Protein AF-A0A9P6QUI7-F1 (afdb_monomer_lite)

Radius of gyration: 19.32 Å; chains: 1; bounding box: 44×49×48 Å

Secondary structure (DSSP, 8-state):
---------HHHH-GGG-EEEE-S---HHHHHHHHIIIIIS--EEEEE-S-TTS---TT-SS-SEEEEHHHHHHHHHHTT---SSPPPSSSS--EEEEE--B-TT-SSBGGG-TTTT--SEEEPPPHHHHH-HHHHHHHHHHHH--

pLDDT: mean 81.82, std 9.97, range [43.91, 94.5]

Sequence (146 aa):
SQVDTVKTFPWTNNANNIRVITDGRSGSATGMTTYLLTSEHNVEAFVVGGTAGEVMSMFSFAGASVLALSDIQQTYKGLGAVSPMRDVPFASTIRFSWLEVYARNSTIPLEYDAEKFKPKHHLNYSLENSFDRLAMWKEVAALSWK

Organism: NCBI:txid64522

Structure (mmCIF, N/CA/C/O backbone):
data_AF-A0A9P6QUI7-F1
#
_entry.id   AF-A0A9P6QUI7-F1
#
loop_
_atom_site.group_PDB
_atom_site.id
_atom_site.type_symbol
_atom_site.label_atom_id
_atom_site.label_alt_id
_atom_site.label_comp_id
_atom_site.label_asym_id
_atom_site.label_entity_id
_atom_site.label_seq_id
_atom_site.pdbx_PDB_ins_code
_atom_site.Cartn_x
_atom_site.Cartn_y
_atom_site.Cartn_z
_atom_site.occupancy
_atom_site.B_iso_or_equiv
_atom_site.auth_seq_id
_atom_site.auth_comp_id
_atom_site.auth_asym_id
_atom_site.auth_atom_id
_atom_site.pdbx_PDB_model_num
ATOM 1 N N . SER A 1 1 ? -27.269 -27.249 -21.029 1.00 46.00 1 SER A N 1
ATOM 2 C CA . SER A 1 1 ? -26.470 -27.148 -19.795 1.00 46.00 1 SER A CA 1
ATOM 3 C C . SER A 1 1 ? -26.056 -25.700 -19.632 1.00 46.00 1 SER A C 1
ATOM 5 O O . SER A 1 1 ? -25.366 -25.176 -20.497 1.00 46.00 1 SER A O 1
ATOM 7 N N . GLN A 1 2 ? -26.550 -25.011 -18.601 1.00 43.91 2 GLN A N 1
ATOM 8 C CA . GLN A 1 2 ? -26.003 -23.702 -18.248 1.00 43.91 2 GLN A CA 1
ATOM 9 C C . GLN A 1 2 ? -24.610 -23.949 -17.674 1.00 43.91 2 GLN A C 1
ATOM 11 O O . GLN A 1 2 ? -24.466 -24.619 -16.657 1.00 43.91 2 GLN A O 1
ATOM 16 N N . VAL A 1 3 ? -23.584 -23.505 -18.394 1.00 47.00 3 VAL A N 1
ATOM 17 C CA . VAL A 1 3 ? -22.243 -23.402 -17.830 1.00 47.00 3 VAL A CA 1
ATOM 18 C C . VAL A 1 3 ? -22.316 -22.218 -16.880 1.00 47.00 3 VAL A C 1
ATOM 20 O O . VAL A 1 3 ? -22.353 -21.074 -17.329 1.00 47.00 3 VAL A O 1
ATOM 23 N N . ASP A 1 4 ? -22.401 -22.498 -15.583 1.00 47.06 4 ASP A N 1
ATOM 24 C CA . ASP A 1 4 ? -22.117 -21.513 -14.549 1.00 47.06 4 ASP A CA 1
ATOM 25 C C . ASP A 1 4 ? -20.673 -21.051 -14.751 1.00 47.06 4 ASP A C 1
ATOM 27 O O . ASP A 1 4 ? -19.716 -21.654 -14.264 1.00 47.06 4 ASP A O 1
ATOM 31 N N . THR A 1 5 ? -20.486 -19.985 -15.528 1.00 54.03 5 THR A N 1
ATOM 32 C CA . THR A 1 5 ? -19.247 -19.219 -15.494 1.00 54.03 5 THR A CA 1
ATOM 33 C C . THR A 1 5 ? -19.151 -18.641 -14.095 1.00 54.03 5 THR A C 1
ATOM 35 O O . THR A 1 5 ? -19.731 -17.590 -13.811 1.00 54.03 5 THR A O 1
ATOM 38 N N . VAL A 1 6 ? -18.437 -19.336 -13.208 1.00 59.00 6 VAL A N 1
ATOM 39 C CA . VAL A 1 6 ? -17.905 -18.738 -11.988 1.00 59.00 6 VAL A CA 1
ATOM 40 C C . VAL A 1 6 ? -17.223 -17.456 -12.445 1.00 59.00 6 VAL A C 1
ATOM 42 O O . VAL A 1 6 ? -16.258 -17.507 -13.208 1.00 59.00 6 VAL A O 1
ATOM 45 N N . LYS A 1 7 ? -17.781 -16.298 -12.076 1.00 57.28 7 LYS A N 1
ATOM 46 C CA . LYS A 1 7 ? -17.181 -15.002 -12.391 1.00 57.28 7 LYS A CA 1
ATOM 47 C C . LYS A 1 7 ? -15.845 -14.946 -11.662 1.00 57.28 7 LYS A C 1
ATOM 49 O O . LYS A 1 7 ? -15.787 -14.586 -10.492 1.00 57.28 7 LYS A O 1
ATOM 54 N N . THR A 1 8 ? -14.779 -15.358 -12.333 1.00 73.50 8 THR A N 1
ATOM 55 C CA . THR A 1 8 ? -13.423 -15.232 -11.814 1.00 73.50 8 THR A CA 1
ATOM 56 C C . THR A 1 8 ? -13.071 -13.757 -11.833 1.00 73.50 8 THR A C 1
ATOM 58 O O . THR A 1 8 ? -13.227 -13.102 -12.868 1.00 73.50 8 THR A O 1
ATOM 61 N N . PHE A 1 9 ? -12.618 -13.220 -10.706 1.00 80.75 9 PHE A N 1
ATOM 62 C CA . PHE A 1 9 ? -12.183 -11.834 -10.670 1.00 80.75 9 PHE A CA 1
ATOM 63 C C . PHE A 1 9 ? -11.000 -11.620 -11.634 1.00 80.75 9 PHE A C 1
ATOM 65 O O . PHE A 1 9 ? -10.206 -12.544 -11.838 1.00 80.75 9 PHE A O 1
ATOM 72 N N . PRO A 1 10 ? -10.840 -10.422 -12.230 1.00 80.19 10 PRO A N 1
ATOM 73 C CA . PRO A 1 10 ? -9.760 -10.156 -13.184 1.00 80.19 10 PRO A CA 1
ATOM 74 C C . PRO A 1 10 ? -8.365 -10.491 -12.640 1.00 80.19 10 PRO A C 1
ATOM 76 O O . PRO A 1 10 ? -7.532 -11.026 -13.367 1.00 80.19 10 PRO A O 1
ATOM 79 N N . TRP A 1 11 ? -8.132 -10.251 -11.348 1.00 84.00 11 TRP A N 1
ATOM 80 C CA . TRP A 1 11 ? -6.866 -10.546 -10.672 1.00 84.00 11 TRP A CA 1
ATOM 81 C C . TRP A 1 11 ? -6.619 -12.034 -10.411 1.00 84.00 11 TRP A C 1
ATOM 83 O O . TRP A 1 11 ? -5.489 -12.407 -10.130 1.00 84.00 11 TRP A O 1
ATOM 93 N N . THR A 1 12 ? -7.630 -12.897 -10.533 1.00 80.25 12 THR A N 1
ATOM 94 C CA . THR A 1 12 ? -7.466 -14.344 -10.330 1.00 80.25 12 THR A CA 1
ATOM 95 C C . THR A 1 12 ? -6.763 -15.014 -11.512 1.00 80.25 12 THR A C 1
ATOM 97 O O . THR A 1 12 ? -5.942 -15.897 -11.304 1.00 80.25 12 THR A O 1
ATOM 100 N N . ASN A 1 13 ? -7.053 -14.581 -12.745 1.00 80.31 13 ASN A N 1
ATOM 101 C CA . ASN A 1 13 ? -6.523 -15.205 -13.967 1.00 80.31 13 ASN A CA 1
ATOM 102 C C . ASN A 1 13 ? -5.594 -14.288 -14.775 1.00 80.31 13 ASN A C 1
ATOM 104 O O . ASN A 1 13 ? -4.876 -14.765 -15.646 1.00 80.31 13 ASN A O 1
ATOM 108 N N . ASN A 1 14 ? -5.599 -12.980 -14.500 1.00 84.19 14 ASN A N 1
ATOM 109 C CA . ASN A 1 14 ? -4.830 -11.985 -15.247 1.00 84.19 14 ASN A CA 1
ATOM 110 C C . ASN A 1 14 ? -4.035 -11.060 -14.313 1.00 84.19 14 ASN A C 1
ATOM 112 O O . ASN A 1 14 ? -3.948 -9.860 -14.568 1.00 84.19 14 ASN A O 1
ATOM 116 N N . ALA A 1 15 ? -3.454 -11.591 -13.232 1.00 86.00 15 ALA A N 1
ATOM 117 C CA . ALA A 1 15 ? -2.647 -10.805 -12.290 1.00 86.00 15 ALA A CA 1
ATOM 118 C C . ALA A 1 15 ? -1.537 -10.000 -12.992 1.00 86.00 15 ALA A C 1
ATOM 120 O O . ALA A 1 15 ? -1.341 -8.822 -12.703 1.00 86.00 15 ALA A O 1
ATOM 121 N N . ASN A 1 16 ? -0.906 -10.592 -14.013 1.00 87.25 16 ASN A N 1
ATOM 122 C CA . ASN A 1 16 ? 0.120 -9.945 -14.836 1.00 87.25 16 ASN A CA 1
ATOM 123 C C . ASN A 1 16 ? -0.386 -8.739 -15.641 1.00 87.25 16 ASN A C 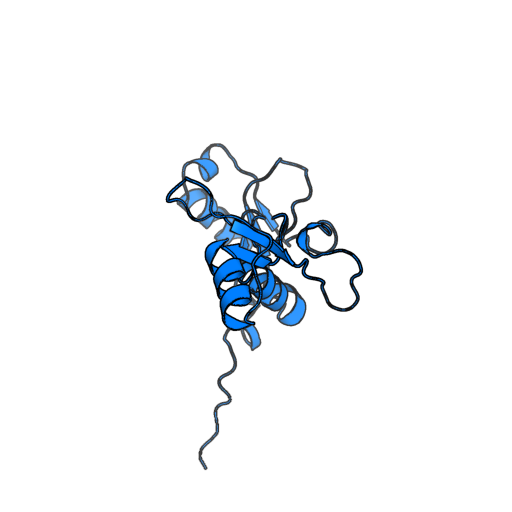1
ATOM 125 O O . ASN A 1 16 ? 0.442 -7.972 -16.126 1.00 87.25 16 ASN A O 1
ATOM 129 N N . ASN A 1 17 ? -1.701 -8.530 -15.747 1.00 87.19 17 ASN A N 1
ATOM 130 C CA . ASN A 1 17 ? -2.286 -7.373 -16.424 1.00 87.19 17 ASN A CA 1
ATOM 131 C C . ASN A 1 17 ? -2.713 -6.254 -15.463 1.00 87.19 17 ASN A C 1
ATOM 133 O O . ASN A 1 17 ? -3.229 -5.227 -15.900 1.00 87.19 17 ASN A O 1
ATOM 137 N N . ILE A 1 18 ? -2.540 -6.457 -14.158 1.00 89.69 18 ILE A N 1
ATOM 138 C CA . ILE A 1 18 ? -2.947 -5.518 -13.117 1.00 89.69 18 ILE A CA 1
ATOM 139 C C . ILE A 1 18 ? -1.691 -5.027 -12.411 1.00 89.69 18 ILE A C 1
ATOM 141 O O . ILE A 1 18 ? -0.750 -5.788 -12.190 1.00 89.69 18 ILE A O 1
ATOM 145 N N . ARG A 1 19 ? -1.668 -3.744 -12.061 1.00 90.56 19 ARG A N 1
ATOM 146 C CA . ARG A 1 19 ? -0.614 -3.141 -11.248 1.00 90.56 19 ARG A CA 1
ATOM 147 C C . ARG A 1 19 ? -1.250 -2.373 -10.107 1.00 90.56 19 ARG A C 1
ATOM 149 O O . ARG A 1 19 ? -2.198 -1.621 -10.328 1.00 90.56 19 ARG A O 1
ATOM 156 N N . VAL A 1 20 ? -0.729 -2.564 -8.902 1.00 91.31 20 VAL A N 1
ATOM 157 C CA . VAL A 1 20 ? -1.044 -1.697 -7.766 1.00 91.31 20 VAL A CA 1
ATOM 158 C C . VAL A 1 20 ? -0.043 -0.555 -7.757 1.00 91.31 20 VAL A C 1
ATOM 160 O O . VAL A 1 20 ? 1.154 -0.783 -7.889 1.00 91.31 20 VAL A O 1
ATOM 163 N N . ILE A 1 21 ? -0.527 0.672 -7.599 1.00 90.06 21 ILE A N 1
ATOM 164 C CA . ILE A 1 21 ? 0.316 1.861 -7.477 1.00 90.06 21 ILE A CA 1
ATOM 165 C C . ILE A 1 21 ? -0.078 2.564 -6.186 1.00 90.06 21 ILE A C 1
ATOM 167 O O . ILE A 1 21 ? -1.253 2.858 -5.975 1.00 90.06 21 ILE A O 1
ATOM 171 N N . THR A 1 22 ? 0.899 2.797 -5.319 1.00 87.56 22 THR A N 1
ATOM 172 C CA . THR A 1 22 ? 0.713 3.407 -3.996 1.00 87.56 22 THR A CA 1
ATOM 173 C C . THR A 1 22 ? 1.819 4.428 -3.736 1.00 87.56 22 THR A C 1
ATOM 175 O O . THR A 1 22 ? 2.899 4.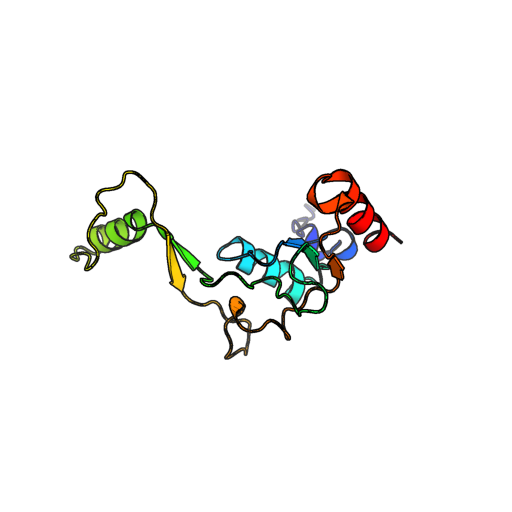335 -4.305 1.00 87.56 22 THR A O 1
ATOM 178 N N . ASP A 1 23 ? 1.574 5.414 -2.883 1.00 84.00 23 ASP A N 1
ATOM 179 C CA . ASP A 1 23 ? 2.587 6.347 -2.360 1.00 84.00 23 ASP A CA 1
ATOM 180 C C . ASP A 1 23 ? 3.049 5.942 -0.946 1.00 84.00 23 ASP A C 1
ATOM 182 O O . ASP A 1 23 ? 3.543 6.754 -0.167 1.00 84.00 23 ASP A O 1
ATOM 186 N N . GLY A 1 24 ? 2.800 4.679 -0.586 1.00 81.25 24 GLY A N 1
ATOM 187 C CA . GLY A 1 24 ? 3.036 4.137 0.748 1.00 81.25 24 GLY A CA 1
ATOM 188 C C . GLY A 1 24 ? 1.961 4.519 1.764 1.00 81.25 24 GLY A C 1
ATOM 189 O O . GLY A 1 24 ? 2.060 4.117 2.918 1.00 81.25 24 GLY A O 1
ATOM 190 N N . ARG A 1 25 ? 0.904 5.249 1.374 1.00 80.75 25 ARG A N 1
ATOM 191 C CA . ARG A 1 25 ? -0.167 5.667 2.295 1.00 80.75 25 ARG A CA 1
ATOM 192 C C . ARG A 1 25 ? -1.428 4.801 2.227 1.00 80.75 25 ARG A C 1
ATOM 194 O O . ARG A 1 25 ? -2.495 5.218 2.678 1.00 80.75 25 ARG A O 1
ATOM 201 N N . SER A 1 26 ? -1.333 3.593 1.672 1.00 79.81 26 SER A N 1
ATOM 202 C CA . SER A 1 26 ? -2.470 2.669 1.584 1.00 79.81 26 SER A CA 1
ATOM 203 C C . SER A 1 26 ? -2.817 2.078 2.956 1.00 79.81 26 SER A C 1
ATOM 205 O O . SER A 1 26 ? -2.329 1.013 3.320 1.00 79.81 26 SER A O 1
ATOM 207 N N . GLY A 1 27 ? -3.682 2.761 3.708 1.00 80.19 27 GLY A N 1
ATOM 208 C CA . GLY A 1 27 ? -4.292 2.257 4.945 1.00 80.19 27 GLY A CA 1
ATOM 209 C C . GLY A 1 27 ? -5.718 1.729 4.740 1.00 80.19 27 GLY A C 1
ATOM 210 O O . GLY A 1 27 ? -6.286 1.832 3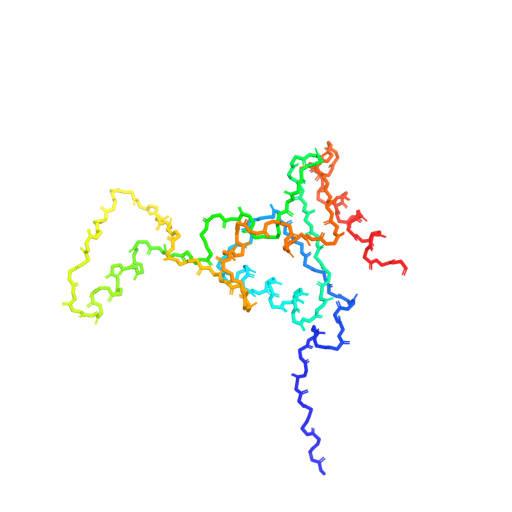.649 1.00 80.19 27 GLY A O 1
ATOM 211 N N . SER A 1 28 ? -6.332 1.190 5.797 1.00 78.94 28 SER A N 1
ATOM 212 C CA . SER A 1 28 ? -7.744 0.764 5.806 1.00 78.94 28 SER A CA 1
ATOM 213 C C . SER A 1 28 ? -8.105 -0.164 4.646 1.00 78.94 28 SER A C 1
ATOM 215 O O . SER A 1 28 ? -7.351 -1.080 4.314 1.00 78.94 28 SER A O 1
ATOM 217 N N . ALA A 1 29 ? -9.275 0.037 4.040 1.00 81.31 29 ALA A N 1
ATOM 218 C CA . ALA A 1 29 ? -9.751 -0.761 2.917 1.00 81.31 29 ALA A CA 1
ATOM 219 C C . ALA A 1 29 ? -8.735 -0.827 1.766 1.00 81.31 29 ALA A C 1
ATOM 221 O O . ALA A 1 29 ? -8.578 -1.885 1.153 1.00 81.31 29 ALA A O 1
ATOM 222 N N . THR A 1 30 ? -8.004 0.261 1.508 1.00 84.81 30 THR A N 1
ATOM 223 C CA . THR A 1 30 ? -6.963 0.299 0.475 1.00 84.81 30 THR A CA 1
ATOM 224 C C . THR A 1 30 ? -5.796 -0.614 0.838 1.00 84.81 30 THR A C 1
ATOM 226 O O . THR A 1 30 ? -5.368 -1.403 0.004 1.00 84.81 30 THR A O 1
ATOM 229 N N . GLY A 1 31 ? -5.329 -0.577 2.089 1.00 84.56 31 GLY A N 1
ATOM 230 C CA . GLY A 1 31 ? -4.281 -1.474 2.582 1.00 84.56 31 GLY A CA 1
ATOM 231 C C . GLY A 1 31 ? -4.689 -2.947 2.503 1.00 84.56 31 GLY A C 1
ATOM 232 O O . GLY A 1 31 ? -3.963 -3.763 1.943 1.00 84.56 31 GLY A O 1
ATOM 233 N N . MET A 1 32 ? -5.899 -3.287 2.959 1.00 85.44 32 MET A N 1
ATOM 234 C CA . MET A 1 32 ? -6.416 -4.662 2.872 1.00 85.44 32 MET A CA 1
ATOM 235 C C . MET A 1 32 ? -6.535 -5.150 1.422 1.00 85.44 32 MET A C 1
ATOM 237 O O . MET A 1 32 ? -6.173 -6.286 1.119 1.00 85.44 32 MET A O 1
ATOM 241 N N . THR A 1 33 ? -7.003 -4.287 0.518 1.00 88.12 33 THR A N 1
ATOM 242 C CA . THR A 1 33 ? -7.131 -4.614 -0.910 1.00 88.12 33 THR A CA 1
ATOM 243 C C . THR A 1 33 ? -5.762 -4.810 -1.551 1.00 88.12 33 THR A C 1
ATOM 245 O O . THR A 1 33 ? -5.553 -5.797 -2.253 1.00 88.12 33 THR A O 1
ATOM 248 N N . THR A 1 34 ? -4.816 -3.909 -1.283 1.00 89.50 34 THR A N 1
ATOM 249 C CA . THR A 1 34 ? -3.444 -4.018 -1.780 1.00 89.50 34 THR A CA 1
ATOM 250 C C . THR A 1 34 ? -2.789 -5.301 -1.279 1.00 89.50 34 THR A C 1
ATOM 252 O O . THR A 1 34 ? -2.290 -6.058 -2.102 1.00 89.50 34 THR A O 1
ATOM 255 N N . TYR A 1 35 ? -2.885 -5.614 0.020 1.00 88.56 35 TYR A N 1
ATOM 256 C CA . TYR A 1 35 ? -2.373 -6.868 0.587 1.00 88.56 35 TYR A CA 1
ATOM 257 C C . TYR A 1 35 ? -2.962 -8.099 -0.107 1.00 88.56 35 TYR A C 1
ATOM 259 O O . TYR A 1 35 ? -2.215 -8.973 -0.540 1.00 88.56 35 TYR A O 1
ATOM 267 N N . LEU A 1 36 ? -4.286 -8.149 -0.279 1.00 89.38 36 LEU A N 1
ATOM 268 C CA . LEU A 1 36 ? -4.952 -9.258 -0.963 1.00 89.38 36 LEU A CA 1
ATOM 269 C C . LEU A 1 36 ? -4.439 -9.426 -2.403 1.00 89.38 36 LEU A C 1
ATOM 271 O O . LEU A 1 36 ? -4.084 -10.529 -2.814 1.00 89.38 36 LEU A O 1
ATOM 275 N N . LEU A 1 37 ? -4.373 -8.339 -3.173 1.00 91.56 37 LEU A N 1
ATOM 276 C CA . LEU A 1 37 ? -3.928 -8.386 -4.566 1.00 91.56 37 LEU A CA 1
ATOM 277 C C . LEU A 1 37 ? -2.461 -8.817 -4.682 1.00 91.56 37 LEU A C 1
ATOM 279 O O . LEU A 1 37 ? -2.131 -9.646 -5.529 1.00 91.56 37 LEU A O 1
ATOM 283 N N . THR A 1 38 ? -1.582 -8.287 -3.835 1.00 90.62 38 THR A N 1
ATOM 284 C CA . THR A 1 38 ? -0.142 -8.539 -3.948 1.00 90.62 38 THR A CA 1
ATOM 285 C C . THR A 1 38 ? 0.264 -9.881 -3.357 1.00 90.62 38 THR A C 1
ATOM 287 O O . THR A 1 38 ? 1.057 -10.595 -3.960 1.00 90.62 38 THR A O 1
ATOM 290 N N . SER A 1 39 ? -0.271 -10.239 -2.186 1.00 86.94 39 SER A N 1
ATOM 291 C CA . SER A 1 39 ? 0.176 -11.413 -1.430 1.00 86.94 39 SER A CA 1
ATOM 292 C C . SER A 1 39 ? -0.579 -12.689 -1.788 1.00 86.94 39 SER A C 1
ATOM 294 O O . SER A 1 39 ? 0.029 -13.753 -1.792 1.00 86.94 39 SER A O 1
ATOM 296 N N . GLU A 1 40 ? -1.870 -12.603 -2.117 1.00 86.38 40 GLU A N 1
ATOM 297 C CA . GLU A 1 40 ? -2.679 -13.790 -2.447 1.00 86.38 40 GLU A CA 1
ATOM 298 C C . GLU A 1 40 ? -2.839 -13.985 -3.962 1.00 86.38 40 GLU A C 1
ATOM 300 O O . GLU A 1 40 ? -3.052 -15.103 -4.432 1.00 86.38 40 GLU A O 1
ATOM 305 N N . HIS A 1 41 ? -2.727 -12.908 -4.746 1.00 89.94 41 HIS A N 1
ATOM 306 C CA . HIS A 1 41 ? -2.948 -12.945 -6.195 1.00 89.94 41 HIS A CA 1
ATOM 307 C C . HIS A 1 41 ? -1.722 -12.569 -7.033 1.00 89.94 41 HIS A C 1
ATOM 309 O O . HIS A 1 41 ? -1.825 -12.532 -8.255 1.00 89.94 41 HIS A O 1
ATOM 315 N N . ASN A 1 42 ? -0.558 -12.349 -6.412 1.00 89.44 42 ASN A N 1
ATOM 316 C CA . ASN A 1 42 ? 0.709 -12.047 -7.092 1.00 89.44 42 ASN A CA 1
ATOM 317 C C . ASN A 1 42 ? 0.639 -10.846 -8.055 1.00 89.44 42 ASN A C 1
ATOM 319 O O . ASN A 1 42 ? 1.386 -10.779 -9.032 1.00 89.44 42 ASN A O 1
ATOM 323 N N . VAL A 1 43 ? -0.261 -9.893 -7.802 1.00 91.75 43 VAL A N 1
ATOM 324 C CA . VAL A 1 43 ? -0.305 -8.633 -8.546 1.00 91.75 43 VAL A CA 1
ATOM 325 C C . VAL A 1 43 ? 0.923 -7.808 -8.178 1.00 91.75 43 VAL A C 1
ATOM 327 O O . VAL A 1 43 ? 1.230 -7.618 -7.003 1.00 91.75 43 VAL A O 1
ATOM 330 N N . GLU A 1 44 ? 1.629 -7.290 -9.179 1.00 92.56 44 GLU A N 1
ATOM 331 C CA . GLU A 1 44 ? 2.815 -6.475 -8.930 1.00 92.56 44 GLU A CA 1
ATOM 332 C C . GLU A 1 44 ? 2.445 -5.090 -8.399 1.00 92.56 44 GLU A C 1
ATOM 334 O O . GLU A 1 44 ? 1.547 -4.418 -8.920 1.00 92.56 44 GLU A O 1
ATOM 339 N N . ALA A 1 45 ? 3.192 -4.646 -7.390 1.00 91.44 45 ALA A N 1
ATOM 340 C CA . ALA A 1 45 ? 3.043 -3.328 -6.802 1.00 91.44 45 ALA A CA 1
ATOM 341 C C . ALA A 1 45 ? 4.225 -2.410 -7.112 1.00 91.44 45 ALA A C 1
ATOM 343 O O . ALA A 1 45 ? 5.396 -2.801 -7.049 1.00 91.44 45 ALA A O 1
ATOM 344 N N . PHE A 1 46 ? 3.866 -1.164 -7.386 1.00 91.19 46 PHE A N 1
ATOM 345 C CA . PHE A 1 46 ? 4.727 -0.017 -7.577 1.00 91.19 46 PHE A CA 1
ATOM 346 C C . PHE A 1 46 ? 4.490 0.941 -6.426 1.00 91.19 46 PHE A C 1
ATOM 348 O O . PHE A 1 46 ? 3.342 1.260 -6.102 1.00 91.19 46 PHE A O 1
ATOM 355 N N . VAL A 1 47 ? 5.574 1.442 -5.852 1.00 88.75 47 VAL A N 1
ATOM 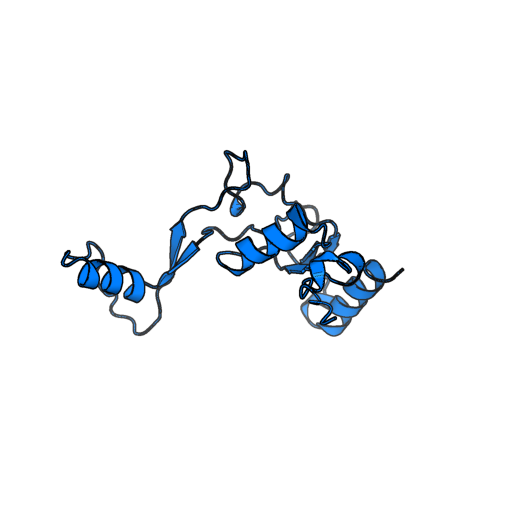356 C CA . VAL A 1 47 ? 5.497 2.594 -4.968 1.00 88.75 47 VAL A CA 1
ATOM 357 C C . VAL A 1 47 ? 6.120 3.810 -5.624 1.00 88.75 47 VAL A C 1
ATOM 359 O O . VAL A 1 47 ? 7.168 3.701 -6.263 1.00 88.75 47 VAL A O 1
ATOM 362 N N . VAL A 1 48 ? 5.462 4.954 -5.480 1.00 87.31 48 VAL A N 1
ATOM 363 C CA . VAL A 1 48 ? 5.914 6.226 -6.038 1.00 87.31 48 VAL A CA 1
ATOM 364 C C . VAL A 1 48 ? 6.221 7.209 -4.918 1.00 87.31 48 VAL A C 1
ATOM 366 O O . VAL A 1 48 ? 5.430 7.390 -3.995 1.00 87.31 48 VAL A O 1
ATOM 369 N N . GLY A 1 49 ? 7.362 7.878 -5.032 1.00 82.31 49 GLY A N 1
ATOM 370 C CA . GLY A 1 49 ? 7.814 8.903 -4.105 1.00 82.31 49 GLY A CA 1
ATOM 371 C C . GLY A 1 49 ? 8.735 8.369 -3.016 1.00 82.31 49 GLY A C 1
ATOM 372 O O . GLY A 1 49 ? 9.513 7.448 -3.252 1.00 82.31 49 GLY A O 1
ATOM 373 N N . GLY A 1 50 ? 8.676 8.986 -1.836 1.00 76.00 50 GLY A N 1
ATOM 374 C CA . GLY A 1 50 ? 9.591 8.699 -0.728 1.00 76.00 50 GLY A CA 1
ATOM 375 C C . GLY A 1 50 ? 11.011 9.235 -0.943 1.00 76.00 50 GLY A C 1
ATOM 376 O O . GLY A 1 50 ? 11.319 9.865 -1.959 1.00 76.00 50 GLY A O 1
ATOM 377 N N . THR A 1 51 ? 11.872 9.008 0.048 1.00 72.69 51 THR A N 1
ATOM 378 C CA . THR A 1 51 ? 13.291 9.373 -0.006 1.00 72.69 51 THR A CA 1
ATOM 379 C C . THR A 1 51 ? 14.051 8.368 -0.867 1.00 72.69 51 THR A C 1
ATOM 381 O O . THR A 1 51 ? 13.922 7.155 -0.692 1.00 72.69 51 THR A O 1
ATOM 384 N N . ALA A 1 52 ? 14.888 8.863 -1.778 1.00 72.94 52 ALA A N 1
ATOM 385 C CA . ALA A 1 52 ? 15.728 7.999 -2.595 1.00 72.94 52 ALA A CA 1
ATOM 386 C C . ALA A 1 52 ? 16.679 7.163 -1.720 1.00 72.94 52 ALA A C 1
ATOM 388 O O . ALA A 1 52 ? 17.438 7.707 -0.921 1.00 72.94 52 ALA A O 1
ATOM 389 N N . GLY A 1 53 ? 16.655 5.841 -1.908 1.00 73.81 53 GLY A N 1
ATOM 390 C CA . GLY A 1 53 ? 17.502 4.895 -1.174 1.00 73.81 53 GLY A CA 1
ATOM 391 C C . GLY A 1 53 ? 16.895 4.366 0.128 1.00 73.81 53 GLY A C 1
ATOM 392 O O . GLY A 1 53 ? 17.456 3.435 0.703 1.00 73.81 53 GLY A O 1
ATOM 393 N N . GLU A 1 54 ? 15.748 4.889 0.565 1.00 77.19 54 GLU A N 1
ATOM 394 C CA . GLU A 1 54 ? 15.014 4.342 1.707 1.00 77.19 54 GLU A CA 1
ATOM 395 C C . GLU A 1 54 ? 14.029 3.258 1.263 1.00 77.19 54 GLU A C 1
ATOM 397 O O . GLU A 1 54 ? 13.431 3.326 0.187 1.00 77.19 54 GLU A O 1
ATOM 402 N N . VAL A 1 55 ? 13.853 2.238 2.105 1.00 77.50 55 VAL A N 1
ATOM 403 C CA . VAL A 1 55 ? 12.828 1.217 1.881 1.00 77.50 55 VAL A CA 1
ATOM 404 C C . VAL A 1 55 ? 11.468 1.817 2.209 1.00 77.50 55 VAL A C 1
ATOM 406 O O . VAL A 1 55 ? 11.248 2.315 3.310 1.00 77.50 55 VAL A O 1
ATOM 409 N N . MET A 1 56 ? 10.545 1.747 1.254 1.00 79.69 56 MET A N 1
ATOM 410 C CA . MET A 1 56 ? 9.173 2.199 1.441 1.00 79.69 56 MET A CA 1
ATOM 411 C C . MET A 1 56 ? 8.217 1.009 1.366 1.00 79.69 56 MET A C 1
ATOM 413 O O . MET A 1 56 ? 8.238 0.252 0.395 1.00 79.69 56 MET A O 1
ATOM 417 N N . SER A 1 57 ? 7.375 0.853 2.391 1.00 84.69 57 SER A N 1
ATOM 418 C CA . SER A 1 57 ? 6.312 -0.155 2.399 1.00 84.69 57 SER A CA 1
ATOM 419 C C . SER A 1 57 ? 5.162 0.282 1.505 1.00 84.69 57 SER A C 1
ATOM 421 O O . SER A 1 57 ? 4.867 1.472 1.382 1.00 84.69 57 SER A O 1
ATOM 423 N N . MET A 1 58 ? 4.413 -0.683 0.977 1.00 86.12 58 MET A N 1
ATOM 424 C CA . MET A 1 58 ? 3.100 -0.399 0.393 1.00 86.12 58 MET A CA 1
ATOM 425 C C . MET A 1 58 ? 2.102 0.167 1.420 1.00 86.12 58 MET A C 1
ATOM 427 O O . MET A 1 58 ? 1.152 0.847 1.022 1.00 86.12 58 MET A O 1
ATOM 431 N N . PHE A 1 59 ? 2.331 -0.097 2.715 1.00 83.00 59 PHE A N 1
ATOM 432 C CA . PHE A 1 59 ? 1.396 0.141 3.820 1.00 83.00 59 PHE A CA 1
ATOM 433 C C . PHE A 1 59 ? 1.879 1.149 4.870 1.00 83.00 59 PHE A C 1
ATOM 435 O O . PHE A 1 59 ? 1.270 1.214 5.928 1.00 83.00 59 PHE A O 1
ATOM 442 N N . SER A 1 60 ? 2.928 1.941 4.621 1.00 69.12 60 SER A N 1
ATOM 443 C CA . SER A 1 60 ? 3.542 2.897 5.574 1.00 69.12 60 SER A CA 1
ATOM 444 C C . SER A 1 60 ? 2.618 4.001 6.150 1.00 69.12 60 SER A C 1
ATOM 446 O O . SER A 1 60 ? 3.095 4.960 6.757 1.00 69.12 60 SER A O 1
ATOM 448 N N . PHE A 1 61 ? 1.298 3.897 5.996 1.00 69.38 61 PHE A N 1
ATOM 449 C CA . PHE A 1 61 ? 0.318 4.699 6.712 1.00 69.38 61 PHE A CA 1
ATOM 450 C C . PHE A 1 61 ? 0.092 4.154 8.127 1.00 69.38 61 PHE A C 1
ATOM 452 O O . PHE A 1 61 ? -0.485 3.082 8.300 1.00 69.38 61 PHE A O 1
ATOM 459 N N . ALA A 1 62 ? 0.470 4.924 9.147 1.00 58.47 62 ALA A N 1
ATOM 460 C CA . ALA A 1 62 ? 0.177 4.574 10.534 1.00 58.47 62 ALA A CA 1
ATOM 461 C C . ALA A 1 62 ? -1.344 4.586 10.787 1.00 58.47 62 ALA A C 1
ATOM 463 O O . ALA A 1 62 ? -1.965 5.647 10.873 1.00 58.47 62 ALA A O 1
ATOM 464 N N . GLY A 1 63 ? -1.946 3.401 10.924 1.00 58.53 63 GLY A N 1
ATOM 465 C CA . GLY A 1 63 ? -3.376 3.241 11.176 1.00 58.53 63 GLY A CA 1
ATOM 466 C C . GLY A 1 63 ? -4.106 2.423 10.143 1.00 58.53 63 GLY A C 1
ATOM 467 O O . GLY A 1 63 ? -4.805 2.958 9.277 1.00 58.53 63 GLY A O 1
ATOM 468 N N . ALA A 1 64 ? -3.983 1.109 10.270 1.00 61.72 64 ALA A N 1
ATOM 469 C CA . ALA A 1 64 ? -4.521 0.189 9.294 1.00 61.72 64 ALA A CA 1
ATOM 470 C C . ALA A 1 64 ? -6.052 0.128 9.229 1.00 61.72 64 ALA A C 1
ATOM 472 O O . ALA A 1 64 ? -6.562 -0.367 8.239 1.00 61.72 64 ALA A O 1
ATOM 473 N N . SER A 1 65 ? -6.807 0.662 10.189 1.00 70.56 65 SER A N 1
ATOM 474 C CA . SER A 1 65 ? -8.241 0.951 10.046 1.00 70.56 65 SER A CA 1
ATOM 475 C C . SER A 1 65 ? -8.528 2.355 10.545 1.00 70.56 65 SER A C 1
ATOM 477 O O . SER A 1 65 ? -8.081 2.717 11.630 1.00 70.56 65 SER A O 1
ATOM 479 N N . VAL A 1 66 ? -9.269 3.144 9.768 1.00 75.75 66 VAL A N 1
ATOM 480 C CA . VAL A 1 66 ? -9.516 4.555 10.067 1.00 75.75 66 VAL A CA 1
ATOM 481 C C . VAL A 1 66 ? -11.008 4.780 10.269 1.00 75.75 66 VAL A C 1
ATOM 483 O O . VAL A 1 66 ? -11.785 4.590 9.335 1.00 75.75 66 VAL A O 1
ATOM 486 N N . LEU A 1 67 ? -11.402 5.228 11.461 1.00 78.31 67 LEU A N 1
ATOM 487 C CA . LEU A 1 67 ? -12.786 5.595 11.780 1.00 78.31 67 LEU A CA 1
ATOM 488 C C . LEU A 1 67 ? -12.914 7.096 12.000 1.00 78.31 67 LEU A C 1
ATOM 490 O O . LEU A 1 67 ? -11.999 7.728 12.536 1.00 78.31 67 LEU A O 1
ATOM 494 N N . ALA A 1 68 ? -14.052 7.668 11.604 1.00 85.94 68 ALA A N 1
ATOM 495 C CA . ALA A 1 68 ? -14.383 9.017 12.027 1.00 85.94 68 ALA A CA 1
ATOM 496 C C . ALA A 1 68 ? -14.851 9.018 13.490 1.00 85.94 68 ALA A C 1
ATOM 498 O O . ALA A 1 68 ? -15.471 8.061 13.958 1.00 85.94 68 ALA A O 1
ATOM 499 N N . LEU A 1 69 ? -14.613 10.122 14.203 1.00 85.38 69 LEU A N 1
ATOM 500 C CA . LEU A 1 69 ? -15.132 10.326 15.560 1.00 85.38 69 LEU A CA 1
ATOM 501 C C . LEU A 1 69 ? -16.649 10.086 15.641 1.00 85.38 69 LEU A C 1
ATOM 503 O O . LEU A 1 69 ? -17.130 9.444 16.573 1.00 85.38 69 LEU A O 1
ATOM 507 N N . SER A 1 70 ? -17.381 10.556 14.628 1.00 86.50 70 SER A N 1
ATOM 508 C CA . SER A 1 70 ? -18.827 10.374 14.502 1.00 86.50 70 SER A CA 1
ATOM 509 C C . SER A 1 70 ? -19.232 8.901 14.464 1.00 86.50 70 SER A C 1
ATOM 511 O O . SER A 1 70 ? -20.219 8.523 15.090 1.00 86.50 70 SER A O 1
ATOM 513 N N . ASP A 1 71 ? -18.455 8.058 13.780 1.00 87.06 71 ASP A N 1
ATOM 514 C CA . ASP A 1 71 ? -18.746 6.627 13.645 1.00 87.06 71 ASP A CA 1
ATOM 515 C C . ASP A 1 71 ? -18.526 5.909 14.982 1.00 87.06 71 ASP A C 1
ATOM 517 O O . ASP A 1 71 ? -19.318 5.051 15.386 1.00 87.06 71 ASP A O 1
ATOM 521 N N . ILE A 1 72 ? -17.480 6.307 15.716 1.00 86.56 72 ILE A N 1
ATOM 522 C CA . ILE A 1 72 ? -17.202 5.803 17.065 1.00 86.56 72 ILE A CA 1
ATOM 523 C C . ILE A 1 72 ? -18.370 6.166 17.988 1.00 86.56 72 ILE A C 1
ATOM 525 O O . ILE A 1 72 ? -18.958 5.293 18.625 1.00 86.56 72 ILE A O 1
ATOM 529 N N . GLN A 1 73 ? -18.775 7.434 18.022 1.00 88.19 73 GLN A N 1
ATOM 530 C CA . GLN A 1 73 ? -19.890 7.883 18.860 1.00 88.19 73 GLN A CA 1
ATOM 531 C C . GLN A 1 73 ? -21.214 7.210 18.490 1.00 88.19 73 GLN A C 1
ATOM 533 O O . GLN A 1 73 ? -21.977 6.826 19.379 1.00 88.19 73 GLN A O 1
ATOM 538 N N . GLN A 1 74 ? -21.481 7.024 17.194 1.00 88.56 74 GLN A N 1
ATOM 539 C CA . GLN A 1 74 ? -22.663 6.310 16.719 1.00 88.56 74 GLN A CA 1
ATOM 540 C C . GLN A 1 74 ? -22.652 4.845 17.169 1.00 88.56 74 GLN A C 1
ATOM 542 O O . GLN A 1 74 ? -23.695 4.331 17.573 1.00 88.56 74 GLN A O 1
ATOM 547 N N . THR A 1 75 ? -21.482 4.201 17.173 1.00 89.31 75 THR A N 1
ATOM 548 C CA . THR A 1 75 ? -21.306 2.837 17.691 1.00 89.31 75 THR A CA 1
ATOM 549 C C . THR A 1 75 ? -21.664 2.767 19.176 1.00 89.31 75 THR A C 1
ATOM 551 O O . THR A 1 75 ? -22.490 1.945 19.567 1.00 89.31 75 THR A O 1
ATOM 554 N N . TYR A 1 76 ? -21.136 3.675 20.005 1.00 92.25 76 TYR A N 1
ATOM 555 C CA . TYR A 1 76 ? -21.481 3.743 21.432 1.00 92.25 76 TYR A CA 1
ATOM 556 C C . TYR A 1 76 ? -22.976 3.994 21.660 1.00 92.25 76 TYR A C 1
ATOM 558 O O . TYR A 1 76 ? -23.603 3.294 22.456 1.00 92.25 76 TYR A O 1
ATOM 566 N N . LYS A 1 77 ? -23.574 4.928 20.908 1.00 90.88 77 LYS A N 1
ATOM 567 C CA . LYS A 1 77 ? -25.016 5.202 20.962 1.00 90.88 77 LYS A CA 1
ATOM 568 C C . LYS A 1 77 ? -25.844 3.963 20.612 1.00 90.88 77 LYS A C 1
ATOM 570 O O . LYS A 1 77 ? -26.819 3.678 21.301 1.00 90.88 77 LYS A O 1
ATOM 575 N N . GLY A 1 78 ? -25.459 3.229 19.567 1.00 92.50 78 GLY A N 1
ATOM 576 C CA . GLY A 1 78 ? -26.120 1.986 19.161 1.00 92.50 78 GLY A CA 1
ATOM 577 C C . GLY A 1 78 ? -26.019 0.878 20.212 1.00 92.50 78 GLY A C 1
ATOM 578 O O . GLY A 1 78 ? -26.955 0.102 20.373 1.00 92.50 78 GLY A O 1
ATOM 579 N N . LEU A 1 79 ? -24.922 0.849 20.971 1.00 94.50 79 LEU A N 1
ATOM 580 C CA . LEU A 1 79 ? -24.702 -0.074 22.088 1.00 94.50 79 LEU A CA 1
ATOM 581 C C . LEU A 1 79 ? -25.356 0.381 23.406 1.00 94.50 79 LEU A C 1
ATOM 583 O O . LEU A 1 79 ? -25.215 -0.301 24.418 1.00 94.50 79 LEU A O 1
ATOM 587 N N . GLY A 1 80 ? -26.043 1.530 23.430 1.00 94.25 80 GLY A N 1
ATOM 588 C CA . GLY A 1 80 ? -26.611 2.098 24.657 1.00 94.25 80 GLY A CA 1
ATOM 589 C C . GLY A 1 80 ? -25.556 2.538 25.682 1.00 94.25 80 GLY A C 1
ATOM 590 O O . GLY A 1 80 ? -25.863 2.654 26.867 1.00 94.25 80 GLY A O 1
ATOM 591 N N . ALA A 1 81 ? -24.318 2.771 25.243 1.00 93.69 81 ALA A N 1
ATOM 592 C CA . ALA A 1 81 ? -23.192 3.158 26.083 1.00 93.69 81 ALA A CA 1
ATOM 593 C C . ALA A 1 81 ? -22.816 4.634 25.876 1.00 93.69 81 ALA A C 1
ATOM 595 O O . ALA A 1 81 ? -23.048 5.224 24.820 1.00 93.69 81 ALA A O 1
ATOM 596 N N . VAL A 1 82 ? -22.189 5.242 26.887 1.00 90.81 82 VAL A N 1
ATOM 597 C CA . VAL A 1 82 ? -21.642 6.602 26.776 1.00 90.81 82 VAL A CA 1
ATOM 598 C C . VAL A 1 82 ? -20.272 6.533 26.107 1.00 90.81 82 VAL A C 1
ATOM 600 O O . VAL A 1 82 ? -19.383 5.830 26.586 1.00 90.81 82 VAL A O 1
ATOM 603 N N . SER A 1 83 ? -20.096 7.274 25.012 1.00 88.19 83 SER A N 1
ATOM 604 C CA . SER A 1 83 ? -18.788 7.424 24.368 1.00 88.19 83 SER A CA 1
ATOM 605 C C . SER A 1 83 ? -17.797 8.092 25.332 1.00 88.19 83 SER A C 1
ATOM 607 O O . SER A 1 83 ? -18.104 9.164 25.859 1.00 88.19 83 SER A O 1
ATOM 609 N N . PRO A 1 84 ? -16.590 7.532 25.534 1.00 88.06 84 PRO A N 1
ATOM 610 C CA . PRO A 1 84 ? -15.539 8.198 26.300 1.00 88.06 84 PRO A CA 1
ATOM 611 C C . PRO A 1 84 ? -14.940 9.395 25.542 1.00 88.06 84 PRO A C 1
ATOM 613 O O . PRO A 1 84 ? -14.239 10.215 26.131 1.00 88.06 84 PRO A O 1
ATOM 616 N N . MET A 1 85 ? -15.206 9.505 24.236 1.00 86.19 85 MET A N 1
ATOM 617 C CA . MET A 1 85 ? -14.717 10.576 23.370 1.00 86.19 85 MET A CA 1
ATOM 618 C C . MET A 1 85 ? -15.757 11.691 23.231 1.00 86.19 85 MET A C 1
ATOM 620 O O . MET A 1 85 ? -16.948 11.414 23.057 1.00 86.19 85 MET A O 1
ATOM 624 N N . ARG A 1 86 ? -15.298 12.947 23.267 1.00 83.31 86 ARG A N 1
ATOM 625 C CA . ARG A 1 86 ? -16.124 14.152 23.095 1.00 83.31 86 ARG A CA 1
ATOM 626 C C . ARG A 1 86 ? -16.018 14.692 21.677 1.00 83.31 86 ARG A C 1
ATOM 628 O O . ARG A 1 86 ? -14.956 14.583 21.069 1.00 83.31 86 ARG A O 1
ATOM 635 N N . ASP A 1 87 ? -17.089 15.328 21.213 1.00 79.25 87 ASP A N 1
ATOM 636 C CA . ASP A 1 87 ? -17.056 16.114 19.985 1.00 79.25 87 ASP A CA 1
ATOM 637 C C . ASP A 1 87 ? -16.005 17.211 20.067 1.00 79.25 87 ASP A C 1
ATOM 639 O O . ASP A 1 87 ? -15.836 17.883 21.090 1.00 79.25 87 ASP A O 1
ATOM 643 N N . VAL A 1 88 ? -15.307 17.395 18.956 1.00 78.81 88 VAL A N 1
ATOM 644 C CA . VAL A 1 88 ? -14.438 18.546 18.773 1.00 78.81 88 VAL A CA 1
ATOM 645 C C . VAL A 1 88 ? -15.248 19.749 18.290 1.00 78.81 88 VAL A C 1
ATOM 647 O O . VAL A 1 88 ? -16.237 19.584 17.579 1.00 78.81 88 VAL A O 1
ATOM 650 N N . PRO A 1 89 ? -14.824 20.980 18.611 1.00 76.69 89 PRO A N 1
ATOM 651 C CA . PRO A 1 89 ? -15.542 22.189 18.205 1.00 76.69 89 PRO A CA 1
ATOM 652 C C . PRO A 1 89 ? -15.432 22.505 16.701 1.00 76.69 89 PRO A C 1
ATOM 654 O O . PRO A 1 89 ? -15.965 23.513 16.245 1.00 76.69 89 PRO A O 1
ATOM 657 N N . PHE A 1 90 ? -14.722 21.685 15.922 1.00 71.50 90 PHE A N 1
ATOM 658 C CA . PHE A 1 90 ? -14.495 21.905 14.498 1.00 71.50 90 PHE A CA 1
ATOM 659 C C . PHE A 1 90 ? -15.477 21.079 13.664 1.00 71.50 90 PHE A C 1
ATOM 661 O O . PHE A 1 90 ? -15.654 19.892 13.915 1.00 71.50 90 PHE A O 1
ATOM 668 N N . ALA A 1 91 ? -16.038 21.676 12.609 1.00 66.19 91 ALA A N 1
ATOM 669 C CA . ALA A 1 91 ? -16.934 20.998 11.661 1.00 66.19 91 ALA A CA 1
ATOM 670 C C . ALA A 1 91 ? -16.231 19.952 10.763 1.00 66.19 91 ALA A C 1
ATOM 672 O O . ALA A 1 91 ? -16.847 19.383 9.863 1.00 66.19 91 ALA A O 1
ATOM 673 N N . SER A 1 92 ? -14.935 19.719 10.970 1.00 66.25 92 SER A N 1
ATOM 674 C CA . SER A 1 92 ? -14.132 18.791 10.179 1.00 66.25 92 SER A CA 1
ATOM 675 C C . SER A 1 92 ? -14.271 17.357 10.685 1.00 66.25 92 SER A C 1
ATOM 677 O O . SER A 1 92 ? -14.311 17.103 11.887 1.00 66.25 92 SER A O 1
ATOM 679 N N . THR A 1 93 ? -14.256 16.393 9.764 1.00 74.62 93 THR A N 1
ATOM 680 C CA . THR A 1 93 ? -14.166 14.972 10.113 1.00 74.62 93 THR A CA 1
ATOM 681 C C . THR A 1 93 ? -12.810 14.678 10.750 1.00 74.62 93 THR A C 1
ATOM 683 O O . THR A 1 93 ? -11.787 14.704 10.065 1.00 74.62 93 THR A O 1
ATOM 686 N N . ILE A 1 94 ? -12.798 14.350 12.043 1.00 78.19 94 ILE A N 1
ATOM 687 C CA . ILE A 1 94 ? -11.602 13.801 12.686 1.00 78.19 94 ILE A CA 1
ATOM 688 C C . ILE A 1 94 ? -11.582 12.295 12.492 1.00 78.19 94 ILE A C 1
ATOM 690 O O . ILE A 1 94 ? -12.552 11.609 12.810 1.00 78.19 94 ILE A O 1
ATOM 694 N N . ARG A 1 95 ? -10.464 11.807 11.961 1.00 76.69 95 ARG A N 1
ATOM 695 C CA . ARG A 1 95 ? -10.212 10.404 11.660 1.00 76.69 95 ARG A CA 1
ATOM 696 C C . ARG A 1 95 ? -9.108 9.872 12.564 1.00 76.69 95 ARG A C 1
ATOM 698 O O . ARG A 1 95 ? -8.087 10.537 12.720 1.00 76.69 95 ARG A O 1
ATOM 705 N N . PHE A 1 96 ? -9.305 8.678 13.112 1.00 75.06 96 PHE A N 1
ATOM 706 C CA . PHE A 1 96 ? -8.324 8.012 13.963 1.00 75.06 96 PHE A CA 1
ATOM 707 C C . PHE A 1 96 ? -8.034 6.606 13.472 1.00 75.06 96 PHE A C 1
ATOM 709 O O . PHE A 1 96 ? -8.933 5.885 13.037 1.00 75.06 96 PHE A O 1
ATOM 716 N N . SER A 1 97 ? -6.777 6.224 13.626 1.00 76.25 97 SER A N 1
ATOM 717 C CA . SER A 1 97 ? -6.290 4.857 13.546 1.00 76.25 97 SER A CA 1
ATOM 718 C C . SER A 1 97 ? -6.903 4.039 14.686 1.00 76.25 97 SER A C 1
ATOM 720 O O . SER A 1 97 ? -6.599 4.279 15.850 1.00 76.25 97 SER A O 1
ATOM 722 N N . TRP A 1 98 ? -7.813 3.125 14.359 1.00 74.69 98 TRP A N 1
ATOM 723 C CA . TRP A 1 98 ? -8.597 2.359 15.333 1.00 74.69 98 TRP A CA 1
ATOM 724 C C . TRP A 1 98 ? -8.080 0.931 15.529 1.00 74.69 98 TRP A C 1
ATOM 726 O O . TRP A 1 98 ? -8.143 0.408 16.637 1.00 74.69 98 TRP A O 1
ATOM 736 N N . LEU A 1 99 ? -7.572 0.291 14.468 1.00 78.88 99 LEU A N 1
ATOM 737 C CA . LEU A 1 99 ? -7.056 -1.081 14.512 1.00 78.88 99 LEU A CA 1
ATOM 738 C C . LEU A 1 99 ? -5.791 -1.209 13.674 1.00 78.88 99 LEU A C 1
ATOM 740 O O . LEU A 1 99 ? -5.689 -0.618 12.598 1.00 78.88 99 LEU A O 1
ATOM 744 N N . GLU A 1 100 ? -4.884 -2.040 14.166 1.00 84.88 100 GLU A N 1
ATOM 745 C CA . GLU A 1 100 ? -3.747 -2.571 13.423 1.00 84.88 100 GLU A CA 1
ATOM 746 C C . GLU A 1 100 ? -4.202 -3.765 12.574 1.00 84.88 100 GLU A C 1
ATOM 748 O O . GLU A 1 100 ? -5.089 -4.528 12.974 1.00 84.88 100 GLU A O 1
ATOM 753 N N . VAL A 1 101 ? -3.596 -3.945 11.401 1.00 81.31 101 VAL A N 1
ATOM 754 C CA . VAL A 1 101 ? -3.880 -5.082 10.517 1.00 81.31 101 VAL A CA 1
ATOM 755 C C . VAL A 1 101 ? -2.630 -5.931 10.410 1.00 81.31 101 VAL A C 1
ATOM 757 O O . VAL A 1 101 ? -1.533 -5.430 10.193 1.00 81.31 101 VAL A O 1
ATOM 760 N N . TYR A 1 102 ? -2.812 -7.240 10.528 1.00 86.75 102 TYR A N 1
ATOM 761 C CA . TYR A 1 102 ? -1.732 -8.213 10.503 1.00 86.75 102 TYR A CA 1
ATOM 762 C C . TYR A 1 102 ? -1.903 -9.132 9.298 1.00 86.75 102 TYR A C 1
ATOM 764 O O . TYR A 1 102 ? -2.994 -9.643 9.039 1.00 86.75 102 TYR A O 1
ATOM 772 N N . ALA A 1 103 ? -0.812 -9.382 8.575 1.00 85.38 103 ALA A N 1
ATOM 773 C CA . ALA A 1 103 ? -0.780 -10.470 7.604 1.00 85.38 103 ALA A CA 1
ATOM 774 C C . ALA A 1 103 ? -0.890 -11.830 8.301 1.00 85.38 103 ALA A C 1
ATOM 776 O O . ALA A 1 103 ? -0.548 -11.977 9.479 1.00 85.38 103 ALA A O 1
ATOM 777 N N . ARG A 1 104 ? -1.286 -12.860 7.542 1.00 84.31 104 ARG A N 1
ATOM 778 C CA . ARG A 1 104 ? -1.298 -14.241 8.038 1.00 84.31 104 ARG A CA 1
ATOM 779 C C . ARG A 1 104 ? 0.073 -14.598 8.629 1.00 84.31 104 ARG A C 1
ATOM 781 O O . ARG A 1 104 ? 1.102 -14.435 7.973 1.00 84.31 104 ARG A O 1
ATOM 788 N N . ASN A 1 105 ? 0.068 -15.092 9.868 1.00 86.94 105 ASN A N 1
ATOM 789 C CA . ASN A 1 105 ? 1.259 -15.482 10.632 1.00 86.94 105 ASN A CA 1
ATOM 790 C C . ASN A 1 105 ? 2.272 -14.343 10.886 1.00 86.94 105 ASN A C 1
ATOM 792 O O . ASN A 1 105 ? 3.444 -14.615 11.131 1.00 86.94 105 ASN A O 1
ATOM 796 N N . SER A 1 106 ? 1.855 -13.076 10.806 1.00 87.38 106 SER A N 1
ATOM 797 C CA . SER A 1 106 ? 2.690 -11.928 11.171 1.00 87.38 106 SER A CA 1
ATOM 798 C C . SER A 1 106 ? 2.410 -11.490 12.603 1.00 87.38 106 SER A C 1
ATOM 800 O O . SER A 1 106 ? 1.252 -11.408 13.004 1.00 87.38 106 SER A O 1
ATOM 802 N N . THR A 1 107 ? 3.456 -11.146 13.349 1.00 89.19 107 THR A N 1
ATOM 803 C CA . THR A 1 107 ? 3.349 -10.438 14.638 1.00 89.19 107 THR A CA 1
ATOM 804 C C . THR A 1 107 ? 3.649 -8.948 14.506 1.00 89.19 107 THR A C 1
ATOM 806 O O . THR A 1 107 ? 3.564 -8.222 15.489 1.00 89.19 107 THR A O 1
ATOM 809 N N . ILE A 1 108 ? 4.027 -8.499 13.307 1.00 88.25 108 ILE A N 1
ATOM 810 C CA . ILE A 1 108 ? 4.263 -7.093 12.982 1.00 88.25 108 ILE A CA 1
ATOM 811 C C . ILE A 1 108 ? 3.082 -6.620 12.121 1.00 88.25 108 ILE A C 1
ATOM 813 O O . ILE A 1 108 ? 2.764 -7.307 11.134 1.00 88.25 108 ILE A O 1
ATOM 817 N N . PRO A 1 109 ? 2.416 -5.506 12.484 1.00 85.62 109 PRO A N 1
ATOM 818 C CA . PRO A 1 109 ? 1.383 -4.895 11.654 1.00 85.62 109 PRO A CA 1
ATOM 819 C C . PRO A 1 109 ? 1.899 -4.541 10.255 1.00 85.62 109 PRO A C 1
ATOM 821 O O . PRO A 1 109 ? 3.073 -4.201 10.088 1.00 85.62 109 PRO A O 1
ATOM 824 N N . LEU A 1 110 ? 1.019 -4.604 9.251 1.00 82.94 110 LEU A N 1
ATOM 825 C CA . LEU A 1 110 ? 1.346 -4.338 7.843 1.00 82.94 110 LEU A CA 1
ATOM 826 C C . LEU A 1 110 ? 2.079 -3.000 7.667 1.00 82.94 110 LEU A C 1
ATOM 828 O O . LEU A 1 110 ? 3.036 -2.904 6.898 1.00 82.94 110 LEU A O 1
ATOM 832 N N . GLU A 1 111 ? 1.643 -1.982 8.404 1.00 78.31 111 GLU A N 1
ATOM 833 C CA . GLU A 1 111 ? 2.151 -0.615 8.353 1.00 78.31 111 GLU A CA 1
ATOM 834 C C . GLU A 1 111 ? 3.569 -0.439 8.902 1.00 78.31 111 GLU A C 1
ATOM 836 O O . GLU A 1 111 ? 4.245 0.531 8.552 1.00 78.31 111 GLU A O 1
ATOM 841 N N . TYR A 1 112 ? 4.039 -1.386 9.716 1.00 80.69 112 TYR A N 1
ATOM 842 C CA . TYR A 1 112 ? 5.351 -1.330 10.362 1.00 80.69 112 TYR A CA 1
ATOM 843 C C . TYR A 1 112 ? 6.350 -2.350 9.797 1.00 80.69 112 TYR A C 1
ATOM 845 O O . TYR A 1 112 ? 7.525 -2.303 10.153 1.00 80.69 112 TYR A O 1
ATOM 853 N N . ASP A 1 113 ? 5.925 -3.242 8.896 1.00 83.75 113 ASP A N 1
ATOM 854 C CA . ASP A 1 113 ? 6.786 -4.262 8.281 1.00 83.75 113 ASP A CA 1
ATOM 855 C C . ASP A 1 113 ? 7.169 -3.894 6.836 1.00 83.75 113 ASP A C 1
ATOM 857 O O . ASP A 1 113 ? 6.714 -4.484 5.851 1.00 83.75 113 ASP A O 1
ATOM 861 N N . ALA A 1 114 ? 7.994 -2.853 6.701 1.00 77.62 114 ALA A N 1
ATOM 862 C CA . ALA A 1 114 ? 8.379 -2.314 5.397 1.00 77.62 114 ALA A CA 1
ATOM 863 C C . ALA A 1 114 ? 9.259 -3.255 4.563 1.00 77.62 114 ALA A C 1
ATOM 865 O O . ALA A 1 114 ? 9.218 -3.193 3.335 1.00 77.62 114 ALA A O 1
ATOM 866 N N . GLU A 1 115 ? 10.014 -4.143 5.210 1.00 79.31 115 GLU A N 1
ATOM 867 C CA . GLU A 1 115 ? 10.854 -5.124 4.521 1.00 79.31 115 GLU A CA 1
ATOM 868 C C . GLU A 1 115 ? 10.014 -6.252 3.920 1.00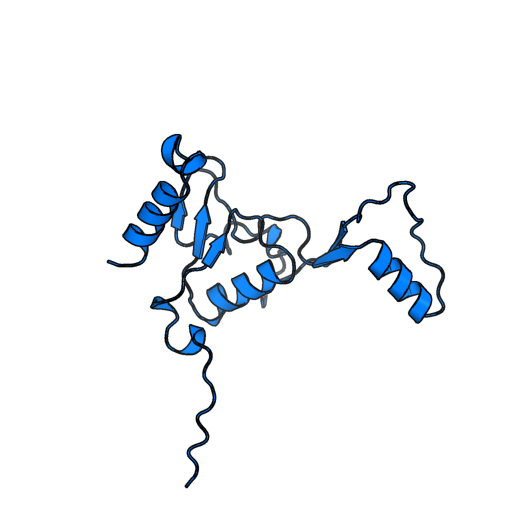 79.31 115 GLU A C 1
ATOM 870 O O . GLU A 1 115 ? 10.181 -6.598 2.749 1.00 79.31 115 GLU A O 1
ATOM 875 N N . LYS A 1 116 ? 9.061 -6.802 4.684 1.00 82.94 116 LYS A N 1
ATOM 876 C CA . LYS A 1 116 ? 8.195 -7.882 4.196 1.00 82.94 116 LYS A CA 1
ATOM 877 C C . LYS A 1 116 ? 7.225 -7.413 3.119 1.00 82.94 116 LYS A C 1
ATOM 879 O O . LYS A 1 116 ? 6.923 -8.172 2.201 1.00 82.94 116 LYS A O 1
ATOM 884 N N . PHE A 1 117 ? 6.736 -6.177 3.223 1.00 84.81 117 PHE A N 1
ATOM 885 C CA . PHE A 1 117 ? 5.767 -5.598 2.287 1.00 84.81 117 PHE A CA 1
ATOM 886 C C . PHE A 1 117 ? 6.387 -4.582 1.333 1.00 84.81 117 PHE A C 1
ATOM 888 O O . PHE A 1 117 ? 5.723 -3.648 0.868 1.00 84.81 117 PHE A O 1
ATOM 895 N N . LYS A 1 118 ? 7.664 -4.795 1.011 1.00 86.19 118 LYS A N 1
ATOM 896 C CA . LYS A 1 118 ? 8.367 -4.011 0.011 1.00 86.19 118 LYS A CA 1
ATOM 897 C C . LYS A 1 118 ? 7.739 -4.231 -1.377 1.00 86.19 118 LYS A C 1
ATOM 899 O O . LYS A 1 118 ? 7.554 -5.374 -1.802 1.00 86.19 118 LYS A O 1
ATOM 904 N N . PRO A 1 119 ? 7.420 -3.159 -2.114 1.00 87.50 119 PRO A N 1
ATOM 905 C CA . PRO A 1 119 ? 6.930 -3.240 -3.483 1.00 87.50 119 PRO A CA 1
ATOM 906 C C . PRO A 1 119 ? 8.031 -3.747 -4.418 1.00 87.50 119 PRO A C 1
ATOM 908 O O . PRO A 1 119 ? 9.224 -3.548 -4.178 1.00 87.50 119 PRO A O 1
ATOM 911 N N . LYS A 1 120 ? 7.630 -4.363 -5.535 1.00 88.56 120 LYS A N 1
ATOM 912 C CA . LYS A 1 120 ? 8.572 -4.874 -6.543 1.00 88.56 120 LYS A CA 1
ATOM 913 C C . LYS A 1 120 ? 9.346 -3.742 -7.224 1.00 88.56 120 LYS A C 1
ATOM 915 O O . LYS A 1 120 ? 10.503 -3.919 -7.600 1.00 88.56 120 LYS A O 1
ATOM 920 N N . HIS A 1 121 ? 8.704 -2.584 -7.362 1.00 89.44 121 HIS A N 1
ATOM 921 C CA . HIS A 1 121 ? 9.276 -1.395 -7.978 1.00 89.44 121 HIS A CA 1
ATOM 922 C C . HIS A 1 121 ? 9.122 -0.184 -7.060 1.00 89.44 121 HIS A C 1
ATOM 924 O O . HIS A 1 121 ? 8.039 0.066 -6.530 1.00 89.44 121 HIS A O 1
ATOM 930 N N . HIS A 1 122 ? 10.196 0.594 -6.926 1.00 88.50 122 HIS A N 1
ATOM 931 C CA . HIS A 1 122 ? 10.202 1.884 -6.242 1.00 88.50 122 HIS A CA 1
ATOM 932 C C . HIS A 1 122 ? 10.627 2.967 -7.229 1.00 88.50 122 HIS A C 1
ATOM 934 O O . HIS A 1 122 ? 11.748 2.961 -7.735 1.00 88.50 122 HIS A O 1
ATOM 940 N N . LEU A 1 123 ? 9.692 3.865 -7.528 1.00 88.19 123 LEU A N 1
ATOM 941 C CA . LEU A 1 123 ? 9.876 5.018 -8.397 1.00 88.19 123 LEU A CA 1
ATOM 942 C C . LEU A 1 123 ? 10.051 6.266 -7.536 1.00 88.19 123 LEU A C 1
ATOM 944 O O . LEU A 1 123 ? 9.086 6.794 -6.987 1.00 88.19 123 LEU A O 1
ATOM 948 N N . ASN A 1 124 ? 11.290 6.731 -7.397 1.00 86.06 124 ASN A N 1
ATOM 949 C CA . ASN A 1 124 ? 11.576 7.969 -6.677 1.00 86.06 124 ASN A CA 1
ATOM 950 C C . ASN A 1 124 ? 10.965 9.173 -7.407 1.00 86.06 124 ASN A C 1
ATOM 952 O O . ASN A 1 124 ? 10.894 9.189 -8.641 1.00 86.06 124 ASN A O 1
ATOM 956 N N . TYR A 1 125 ? 10.599 10.215 -6.656 1.00 83.00 125 TYR A N 1
ATOM 957 C CA . TYR A 1 125 ? 10.263 11.484 -7.292 1.00 83.00 125 TYR A CA 1
ATOM 958 C C . TYR A 1 125 ? 11.513 12.097 -7.936 1.00 83.00 125 TYR A C 1
ATOM 960 O O . TYR A 1 125 ? 12.515 12.360 -7.272 1.00 83.00 125 TYR A O 1
ATOM 968 N N . SER A 1 126 ? 11.433 12.335 -9.238 1.00 80.06 126 SER A N 1
ATOM 969 C CA . SER A 1 126 ? 12.309 13.221 -9.991 1.00 80.06 126 SER A CA 1
ATOM 970 C C . SER A 1 126 ? 11.669 14.607 -10.089 1.00 80.06 126 SER A C 1
ATOM 972 O O . SER A 1 126 ? 10.487 14.797 -9.788 1.00 80.06 126 SER A O 1
ATOM 974 N N . LEU A 1 127 ? 12.435 15.604 -10.539 1.00 82.12 127 LEU A N 1
ATOM 975 C CA . LEU A 1 127 ? 11.868 16.924 -10.819 1.00 82.12 127 LEU A CA 1
ATOM 976 C C . LEU A 1 127 ? 10.757 16.828 -11.879 1.00 82.12 127 LEU A C 1
ATOM 978 O O . LEU A 1 127 ? 9.755 17.509 -11.778 1.00 82.12 127 LEU A O 1
ATOM 982 N N . GLU A 1 128 ? 10.895 15.960 -12.877 1.00 85.44 128 GLU A N 1
ATOM 983 C CA . GLU A 1 128 ? 9.902 15.841 -13.945 1.00 85.44 128 GLU A CA 1
ATOM 984 C C . GLU A 1 128 ? 8.632 15.129 -13.459 1.00 85.44 128 GLU A C 1
ATOM 986 O O . GLU A 1 128 ? 7.534 15.672 -13.567 1.00 85.44 128 GLU A O 1
ATOM 991 N N . ASN A 1 129 ? 8.769 13.948 -12.848 1.00 83.62 129 ASN A N 1
ATOM 992 C CA . ASN A 1 129 ? 7.615 13.129 -12.468 1.00 83.62 129 ASN A CA 1
ATOM 993 C C . ASN A 1 129 ? 6.880 13.639 -11.207 1.00 83.62 129 ASN A C 1
ATOM 995 O O . ASN A 1 129 ? 5.732 13.260 -10.974 1.00 83.62 129 ASN A O 1
ATOM 999 N N . SER A 1 130 ? 7.497 14.535 -10.424 1.00 82.19 130 SER A N 1
ATOM 1000 C CA . SER A 1 130 ? 6.834 15.215 -9.300 1.00 82.19 130 SER A CA 1
ATOM 1001 C C . SER A 1 130 ? 5.854 16.302 -9.752 1.00 82.19 130 SER A C 1
ATOM 1003 O O . SER A 1 130 ? 4.884 16.571 -9.041 1.00 82.19 130 SER A O 1
ATOM 1005 N N . PHE A 1 131 ? 6.061 16.889 -10.938 1.00 83.56 131 PHE A N 1
ATOM 1006 C CA . PHE A 1 131 ? 5.180 17.918 -11.503 1.00 83.56 131 PHE A CA 1
ATOM 1007 C C . PHE A 1 131 ? 4.350 17.430 -12.700 1.00 83.56 131 PHE A C 1
ATOM 1009 O O . PHE A 1 131 ? 3.292 18.004 -12.961 1.00 83.56 131 PHE A O 1
ATOM 1016 N N . ASP A 1 132 ? 4.762 16.361 -13.390 1.00 86.69 132 ASP A N 1
ATOM 1017 C CA . ASP A 1 132 ? 4.020 15.765 -14.503 1.00 86.69 132 ASP A CA 1
ATOM 1018 C C . ASP A 1 132 ? 3.640 14.299 -14.237 1.00 86.69 132 ASP A C 1
ATOM 1020 O O . ASP A 1 132 ? 4.459 13.376 -14.262 1.00 86.69 132 ASP A O 1
ATOM 1024 N N . ARG A 1 133 ? 2.333 14.064 -14.070 1.00 83.69 133 ARG A N 1
ATOM 1025 C CA . ARG A 1 133 ? 1.782 12.713 -13.904 1.00 83.69 133 ARG A CA 1
ATOM 1026 C C . ARG A 1 133 ? 2.014 11.838 -15.134 1.00 83.69 133 ARG A C 1
ATOM 1028 O O . ARG A 1 133 ? 2.138 10.627 -14.980 1.00 83.69 133 ARG A O 1
ATOM 1035 N N . LEU A 1 134 ? 2.054 12.399 -16.345 1.00 90.06 134 LEU A N 1
ATOM 1036 C CA . LEU A 1 134 ? 2.298 11.618 -17.561 1.00 90.06 134 LEU A CA 1
ATOM 1037 C C . LEU A 1 134 ? 3.716 11.049 -17.584 1.00 90.06 134 LEU A C 1
ATOM 1039 O O . LEU A 1 134 ? 3.892 9.919 -18.037 1.00 90.06 134 LEU A O 1
ATOM 1043 N N . ALA A 1 135 ? 4.704 11.784 -17.071 1.00 88.56 135 ALA A N 1
ATOM 1044 C CA . ALA A 1 135 ? 6.063 11.278 -16.914 1.00 88.56 135 ALA A CA 1
ATOM 1045 C C . ALA A 1 135 ? 6.094 10.064 -15.967 1.00 88.56 135 ALA A C 1
ATOM 1047 O O . ALA A 1 135 ? 6.573 8.999 -16.355 1.00 88.56 135 ALA A O 1
ATOM 1048 N N . MET A 1 136 ? 5.448 10.164 -14.798 1.00 86.62 136 MET A N 1
ATOM 1049 C CA . MET A 1 136 ? 5.287 9.036 -13.866 1.00 86.62 136 MET A CA 1
ATOM 1050 C C . MET A 1 136 ? 4.608 7.824 -14.532 1.00 86.62 136 MET A C 1
ATOM 1052 O O . MET A 1 136 ? 5.073 6.692 -14.403 1.00 86.62 136 MET A O 1
ATOM 1056 N N . TRP A 1 137 ? 3.522 8.039 -15.283 1.00 88.12 137 TRP A N 1
ATOM 1057 C CA . TRP A 1 137 ? 2.812 6.951 -15.965 1.00 88.12 137 TRP A CA 1
ATOM 1058 C C . TRP A 1 137 ? 3.650 6.268 -17.046 1.00 88.12 137 TRP A C 1
ATOM 1060 O O . TRP A 1 137 ? 3.549 5.051 -17.204 1.00 88.12 137 TRP A O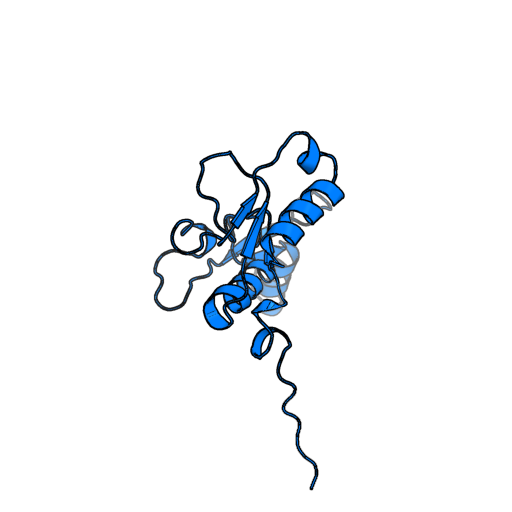 1
ATOM 1070 N N . LYS A 1 138 ? 4.494 7.015 -17.768 1.00 90.44 138 LYS A N 1
ATOM 1071 C CA . LYS A 1 138 ? 5.434 6.439 -18.741 1.00 90.44 138 LYS A CA 1
ATOM 1072 C C . LYS A 1 138 ? 6.451 5.526 -18.060 1.00 90.44 138 LYS A C 1
ATOM 1074 O O . LYS A 1 138 ? 6.700 4.436 -18.568 1.00 90.44 138 LYS A O 1
ATOM 1079 N N . GLU A 1 139 ? 6.989 5.931 -16.910 1.00 89.38 139 GLU A N 1
ATOM 1080 C CA . GLU A 1 139 ? 7.923 5.109 -16.128 1.00 89.38 139 GLU A CA 1
ATOM 1081 C C . GLU A 1 139 ? 7.263 3.806 -15.646 1.00 89.38 139 GLU A C 1
ATOM 1083 O O . GLU A 1 139 ? 7.812 2.719 -15.840 1.00 89.38 139 GLU A O 1
ATOM 1088 N N . VAL A 1 140 ? 6.045 3.893 -15.096 1.00 89.00 140 VAL A N 1
ATOM 1089 C CA . VAL A 1 140 ? 5.268 2.709 -14.691 1.00 89.00 140 VAL A CA 1
ATOM 1090 C C . VAL A 1 140 ? 5.002 1.793 -15.886 1.00 89.00 140 VAL A C 1
ATOM 1092 O O . VAL A 1 140 ? 5.207 0.581 -15.791 1.00 89.00 140 VAL A O 1
ATOM 1095 N N . ALA A 1 141 ? 4.561 2.346 -17.020 1.00 89.94 141 ALA A N 1
ATOM 1096 C CA . ALA A 1 141 ? 4.240 1.569 -18.215 1.00 89.94 141 ALA A CA 1
ATOM 1097 C C . ALA A 1 141 ? 5.470 0.843 -18.780 1.00 89.94 141 ALA A C 1
ATOM 1099 O O . ALA A 1 141 ? 5.377 -0.343 -19.094 1.00 89.94 141 ALA A O 1
ATOM 1100 N N . ALA A 1 142 ? 6.622 1.518 -18.838 1.00 89.25 142 ALA A N 1
ATOM 1101 C CA . ALA A 1 142 ? 7.879 0.945 -19.320 1.00 89.25 142 ALA A CA 1
ATOM 1102 C C . ALA A 1 142 ? 8.358 -0.251 -18.478 1.00 89.25 142 ALA A C 1
ATOM 1104 O O . ALA A 1 142 ? 8.990 -1.172 -18.995 1.00 89.25 142 ALA A O 1
ATOM 1105 N N . LEU A 1 143 ? 8.054 -0.253 -17.178 1.00 88.25 143 LEU A N 1
ATOM 1106 C CA . LEU A 1 143 ? 8.377 -1.363 -16.280 1.00 88.25 143 LEU A CA 1
ATOM 1107 C C . LEU A 1 143 ? 7.313 -2.464 -16.281 1.00 88.25 143 LEU A C 1
ATOM 1109 O O . LEU A 1 143 ? 7.645 -3.622 -16.044 1.00 88.25 143 LEU A O 1
ATOM 1113 N N . SER A 1 144 ? 6.056 -2.112 -16.552 1.00 86.12 144 SER A N 1
ATOM 1114 C CA . SER A 1 144 ? 4.925 -3.039 -16.482 1.00 86.12 144 SER A CA 1
ATOM 1115 C C . SER A 1 144 ? 4.770 -3.913 -17.728 1.00 86.12 144 SER A C 1
ATOM 1117 O O . SER A 1 144 ? 4.306 -5.042 -17.592 1.00 86.12 144 SER A O 1
ATOM 1119 N N . TRP A 1 145 ? 5.144 -3.416 -18.913 1.00 78.75 145 TRP A N 1
ATOM 1120 C CA . TRP A 1 145 ? 4.798 -4.024 -20.208 1.00 78.75 145 TRP A CA 1
ATOM 1121 C C . TRP A 1 145 ? 6.019 -4.209 -21.115 1.00 78.75 145 TRP A C 1
ATOM 1123 O O . TRP A 1 145 ? 6.146 -3.545 -22.144 1.00 78.75 145 TRP A O 1
ATOM 1133 N N . LYS A 1 146 ? 6.929 -5.095 -20.704 1.00 61.19 146 LYS A N 1
ATOM 1134 C CA . LYS A 1 146 ? 8.065 -5.517 -21.535 1.00 61.19 146 LYS A CA 1
ATOM 1135 C C . LYS A 1 146 ? 7.662 -6.542 -22.585 1.00 61.19 146 LYS A C 1
ATOM 1137 O O . LYS A 1 146 ? 6.833 -7.416 -22.250 1.00 61.19 146 LYS A O 1
#

Foldseek 3Di:
DPPPPPPDPCLQPPLLVDEAEAQLQQAEPSLVVVCCSCVVRVRAYEHEADDPPDQGANNLHDARHKDWPVVQCVVCVVVVHHRPDDDDPDPDTDIDRDDFDADVPDPDGSNGCSPVRGGPYYHHDDPDCVVDVVVVVVVVCVVSPD